Protein AF-A0A8H9QH54-F1 (afdb_monomer_lite)

Sequence (142 aa):
MREPRPRHTLQVIRVPSLEVQDLGLTSFDSWLDENGYDKTNARNNRTIWAREGGWHLKRCRNLETGTDDFWFIAFDGKGGKIYPLKTQRDYRAAYRKLEAEGYAPAVIEQMTTGAAYNLAYPRSTLKQAETATSEPKRKPDV

Radius of gyration: 22.65 Å; chains: 1; bounding box: 69×77×39 Å

pLDDT: mean 74.37, std 14.28, range [39.44, 92.06]

Organism: Citrobacter freundii (NCBI:txid546)

Foldseek 3Di:
DDDQDQFAWAWKDWPPDLDIDGCQRPHPLNVCVVQQKDCPCVVVVSNVCLVVFAWAWDWIARNVVRDIIIMTIGTHNPGDDDDDSVVVVLLSQLLVQVVVVPDDVVNVRPDDSVRSSCVSPPDPPPPPPPDPPDDDDDDDDD

Structure (mmCIF, N/CA/C/O backbone):
data_AF-A0A8H9QH54-F1
#
_entry.id   AF-A0A8H9QH54-F1
#
loop_
_atom_site.group_PDB
_atom_site.id
_atom_site.type_symbol
_atom_site.label_atom_id
_atom_site.label_alt_id
_atom_site.label_comp_id
_atom_site.label_asym_id
_atom_site.label_entity_id
_atom_site.label_seq_id
_atom_site.pdbx_PDB_ins_code
_atom_site.Cartn_x
_atom_site.Cartn_y
_atom_site.Cartn_z
_atom_site.occupancy
_atom_site.B_iso_or_equiv
_atom_site.auth_seq_id
_atom_site.auth_comp_id
_atom_site.auth_asym_id
_atom_site.auth_atom_id
_atom_site.pdbx_PDB_model_num
ATOM 1 N N . MET A 1 1 ? 31.597 -3.369 -1.737 1.00 39.44 1 MET A N 1
ATOM 2 C CA . MET A 1 1 ? 30.315 -3.954 -2.197 1.00 39.44 1 MET A CA 1
ATOM 3 C C . MET A 1 1 ? 29.347 -2.813 -2.456 1.00 39.44 1 MET A C 1
ATOM 5 O O . MET A 1 1 ? 29.260 -1.935 -1.611 1.00 39.44 1 MET A O 1
ATOM 9 N N . ARG A 1 2 ? 28.694 -2.749 -3.622 1.00 44.91 2 ARG A N 1
ATOM 10 C CA . ARG A 1 2 ? 27.753 -1.659 -3.930 1.00 44.91 2 ARG A CA 1
ATOM 11 C C . ARG A 1 2 ? 26.412 -2.001 -3.278 1.00 44.91 2 ARG A C 1
ATOM 13 O O . ARG A 1 2 ? 25.807 -2.998 -3.666 1.00 44.91 2 ARG A O 1
ATOM 20 N N . GLU A 1 3 ? 25.981 -1.224 -2.285 1.00 47.16 3 GLU A N 1
ATOM 21 C CA . GLU A 1 3 ? 24.622 -1.353 -1.748 1.00 47.16 3 GLU A CA 1
ATOM 22 C C . GLU A 1 3 ? 23.607 -1.222 -2.899 1.00 47.16 3 GLU A C 1
ATOM 24 O O . GLU A 1 3 ? 23.795 -0.383 -3.793 1.00 47.16 3 GLU A O 1
ATOM 29 N N . PRO A 1 4 ? 22.557 -2.061 -2.948 1.00 47.41 4 PRO A N 1
ATOM 30 C CA . PRO A 1 4 ? 21.591 -1.986 -4.026 1.00 47.41 4 PRO A CA 1
ATOM 31 C C . PRO A 1 4 ? 20.849 -0.654 -3.934 1.00 47.41 4 PRO A C 1
ATOM 33 O O . PRO A 1 4 ? 20.273 -0.325 -2.898 1.00 47.41 4 PRO A O 1
ATOM 36 N N . ARG A 1 5 ? 20.855 0.103 -5.039 1.00 52.44 5 ARG A N 1
ATOM 37 C CA . ARG A 1 5 ? 20.116 1.363 -5.164 1.00 52.44 5 ARG A CA 1
ATOM 38 C C . ARG A 1 5 ? 18.653 1.133 -4.768 1.00 52.44 5 ARG A C 1
ATOM 40 O O . ARG A 1 5 ? 18.043 0.186 -5.275 1.00 52.44 5 ARG A O 1
ATOM 47 N N . PRO A 1 6 ? 18.088 1.956 -3.874 1.00 52.03 6 PRO A N 1
ATOM 48 C CA . PRO A 1 6 ? 16.754 1.718 -3.375 1.00 52.03 6 PRO A CA 1
ATOM 49 C C . PRO A 1 6 ? 15.743 1.990 -4.490 1.00 52.03 6 PRO A C 1
ATOM 51 O O . PRO A 1 6 ? 15.556 3.114 -4.949 1.00 52.03 6 PRO A O 1
ATOM 54 N N . ARG A 1 7 ? 15.129 0.895 -4.921 1.00 60.16 7 ARG A N 1
ATOM 55 C CA . ARG A 1 7 ? 14.122 0.770 -5.970 1.00 60.16 7 ARG A CA 1
ATOM 56 C C . ARG A 1 7 ? 12.944 1.737 -5.732 1.00 60.16 7 ARG A C 1
ATOM 58 O O . ARG A 1 7 ? 12.588 1.991 -4.580 1.00 60.16 7 ARG A O 1
ATOM 65 N N . HIS A 1 8 ? 12.405 2.323 -6.800 1.00 70.88 8 HIS A N 1
ATOM 66 C CA . HIS A 1 8 ? 11.429 3.422 -6.736 1.00 70.88 8 HIS A CA 1
ATOM 67 C C . HIS A 1 8 ? 9.988 2.929 -6.543 1.00 70.88 8 HIS A C 1
ATOM 69 O O . HIS A 1 8 ? 9.656 1.806 -6.930 1.00 70.88 8 HIS A O 1
ATOM 75 N N . THR A 1 9 ? 9.154 3.785 -5.946 1.00 75.38 9 THR A N 1
ATOM 76 C CA . THR A 1 9 ? 7.703 3.597 -5.838 1.00 75.38 9 THR A CA 1
ATOM 77 C C . THR A 1 9 ? 7.041 4.160 -7.082 1.00 75.38 9 THR A C 1
ATOM 79 O O . THR A 1 9 ? 7.357 5.275 -7.475 1.00 75.38 9 THR A O 1
ATOM 82 N N . LEU A 1 10 ? 6.132 3.403 -7.690 1.00 76.38 10 LEU A N 1
ATOM 83 C CA . LEU A 1 10 ? 5.462 3.830 -8.918 1.00 76.38 10 LEU A CA 1
ATOM 84 C C . LEU A 1 10 ? 4.103 4.448 -8.633 1.00 76.38 10 LEU A C 1
ATOM 86 O O . LEU A 1 10 ? 3.765 5.490 -9.171 1.00 76.38 10 LEU A O 1
ATOM 90 N N . GLN A 1 11 ? 3.287 3.776 -7.825 1.00 81.31 11 GLN A N 1
ATOM 91 C CA . GLN A 1 11 ? 1.889 4.143 -7.645 1.00 81.31 11 GLN A CA 1
ATOM 92 C C . GLN A 1 11 ? 1.453 3.855 -6.224 1.00 81.31 11 GLN A C 1
ATOM 94 O O . GLN A 1 11 ? 1.865 2.849 -5.639 1.00 81.31 11 GLN A O 1
ATOM 99 N N . VAL A 1 12 ? 0.587 4.719 -5.710 1.00 84.75 12 VAL A N 1
ATOM 100 C CA . VAL A 1 12 ? -0.072 4.539 -4.425 1.00 84.75 12 VAL A CA 1
ATOM 101 C C . VAL A 1 12 ? -1.566 4.748 -4.549 1.00 84.75 12 VAL A C 1
ATOM 103 O O . VAL A 1 12 ? -2.072 5.471 -5.406 1.00 84.75 12 VAL A O 1
ATOM 106 N N . ILE A 1 13 ? -2.280 4.037 -3.696 1.00 80.50 13 ILE A N 1
ATOM 107 C CA . ILE A 1 13 ? -3.727 3.959 -3.696 1.00 80.50 13 ILE A CA 1
ATOM 108 C C . ILE A 1 13 ? -4.165 3.904 -2.247 1.00 80.50 13 ILE A C 1
ATOM 110 O O . ILE A 1 13 ? -3.820 2.942 -1.560 1.00 80.50 13 ILE A O 1
ATOM 114 N N . ARG A 1 14 ? -4.990 4.854 -1.814 1.00 83.31 14 ARG A N 1
ATOM 115 C CA . ARG A 1 14 ? -5.678 4.751 -0.527 1.00 83.31 14 ARG A CA 1
ATOM 116 C C . ARG A 1 14 ? -6.824 3.760 -0.650 1.00 83.31 14 ARG A C 1
ATOM 118 O O . ARG A 1 14 ? -7.603 3.837 -1.591 1.00 83.31 14 ARG A O 1
ATOM 125 N N . VAL A 1 15 ? -6.988 2.866 0.308 1.00 76.75 15 VAL A N 1
ATOM 126 C CA . VAL A 1 15 ? -8.148 1.976 0.408 1.00 76.75 15 VAL A CA 1
ATOM 127 C C . VAL A 1 15 ? -9.112 2.560 1.442 1.00 76.75 15 VAL A C 1
ATOM 129 O O . VAL A 1 15 ? -8.654 2.961 2.508 1.00 76.75 15 VAL A O 1
ATOM 132 N N . 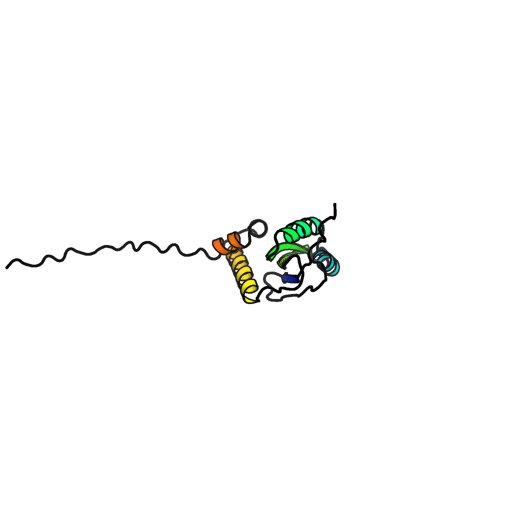PRO A 1 16 ? -10.425 2.647 1.153 1.00 67.75 16 PRO A N 1
ATOM 133 C CA . PRO A 1 16 ? -11.126 2.103 -0.011 1.00 67.75 16 PRO A CA 1
ATOM 134 C C . PRO A 1 16 ? -11.178 3.032 -1.236 1.00 67.75 16 PRO A C 1
ATOM 136 O O . PRO A 1 16 ? -11.897 2.699 -2.178 1.00 67.75 16 PRO A O 1
ATOM 139 N N . SER A 1 17 ? -10.474 4.167 -1.256 1.00 73.81 17 SER A N 1
ATOM 140 C CA . SER A 1 17 ? -10.503 5.095 -2.398 1.00 73.81 17 SER A CA 1
ATOM 141 C C . SER A 1 17 ? -10.205 4.405 -3.738 1.00 73.81 17 SER A C 1
ATOM 143 O O . SER A 1 17 ? -9.469 3.418 -3.840 1.00 73.81 17 SER A O 1
ATOM 145 N N . LEU A 1 18 ? -10.823 4.928 -4.800 1.00 67.75 18 LEU A N 1
ATOM 146 C CA . LEU A 1 18 ? -10.513 4.506 -6.162 1.00 67.75 18 LEU A CA 1
ATOM 147 C C . LEU A 1 18 ? -9.361 5.296 -6.777 1.00 67.75 18 LEU A C 1
ATOM 149 O O . LEU A 1 18 ? -8.841 4.876 -7.815 1.00 67.75 18 LEU A O 1
ATOM 153 N N . GLU A 1 19 ? -8.953 6.381 -6.131 1.00 78.56 19 GLU A N 1
ATOM 154 C CA . GLU A 1 19 ? -7.907 7.266 -6.607 1.00 78.56 19 GLU A CA 1
ATOM 155 C C . GLU A 1 19 ? -6.567 6.534 -6.702 1.00 78.56 19 GLU A C 1
ATOM 157 O O . GLU A 1 19 ? -6.194 5.731 -5.841 1.00 78.56 19 GLU A O 1
ATOM 162 N N . VAL A 1 20 ? -5.888 6.754 -7.822 1.00 77.81 20 VAL A N 1
ATOM 163 C CA . VAL A 1 20 ? -4.552 6.235 -8.089 1.00 77.81 20 VAL A CA 1
ATOM 164 C C . VAL A 1 20 ? -3.659 7.447 -8.220 1.00 77.81 20 VAL A C 1
ATOM 166 O O . VAL A 1 20 ? -3.878 8.270 -9.107 1.00 77.81 20 VAL A O 1
ATOM 169 N N . GLN A 1 21 ? -2.657 7.535 -7.359 1.00 82.50 21 GLN A N 1
ATOM 170 C CA . GLN A 1 21 ? -1.636 8.557 -7.454 1.00 82.50 21 GLN A CA 1
ATOM 171 C C . GLN A 1 21 ? -0.372 7.923 -8.027 1.00 82.50 21 GLN A C 1
ATOM 173 O O . GLN A 1 21 ? 0.157 6.955 -7.477 1.00 82.50 21 GLN A O 1
ATOM 178 N N . ASP A 1 22 ? 0.084 8.445 -9.161 1.00 81.44 22 ASP A N 1
ATOM 179 C CA . ASP A 1 22 ? 1.388 8.105 -9.720 1.00 81.44 22 ASP A CA 1
ATOM 180 C C . ASP A 1 22 ? 2.446 8.937 -8.993 1.00 81.44 22 ASP A C 1
ATOM 182 O O . ASP A 1 22 ? 2.373 10.166 -8.977 1.00 81.44 22 ASP A O 1
ATOM 186 N N . LEU A 1 23 ? 3.392 8.261 -8.342 1.00 80.00 23 LEU A N 1
ATOM 187 C CA . LEU A 1 23 ? 4.477 8.928 -7.626 1.00 80.00 23 LEU A CA 1
ATOM 188 C C . LEU A 1 23 ? 5.680 9.203 -8.533 1.00 80.00 23 LEU A C 1
ATOM 190 O O . LEU A 1 23 ? 6.570 9.958 -8.145 1.00 80.00 23 LEU A O 1
ATOM 194 N N . GLY A 1 24 ? 5.727 8.629 -9.739 1.00 75.12 24 GLY A N 1
ATOM 195 C CA . GLY A 1 24 ? 6.821 8.798 -10.686 1.00 75.12 24 GLY A CA 1
ATOM 196 C C . GLY A 1 24 ? 8.181 8.445 -10.077 1.00 75.12 24 GLY A C 1
ATOM 197 O O . GLY A 1 24 ? 8.534 7.275 -9.933 1.00 75.12 24 GLY A O 1
ATOM 198 N N . LEU A 1 25 ? 8.973 9.475 -9.760 1.00 73.56 25 LEU A N 1
ATOM 199 C CA . LEU A 1 25 ? 10.297 9.343 -9.140 1.00 73.56 25 LEU A CA 1
ATOM 200 C C . LEU A 1 25 ? 10.293 9.614 -7.627 1.00 73.56 25 LEU A C 1
ATOM 202 O O . LEU A 1 25 ? 11.290 9.317 -6.957 1.00 73.56 25 LEU A O 1
ATOM 206 N N . THR A 1 26 ? 9.196 10.149 -7.088 1.00 79.12 26 THR A N 1
ATOM 207 C CA . THR A 1 26 ? 9.028 10.419 -5.660 1.00 79.12 26 THR A CA 1
ATOM 208 C C . THR A 1 26 ? 8.978 9.102 -4.900 1.00 79.12 26 THR A C 1
ATOM 210 O O . THR A 1 26 ? 8.234 8.178 -5.227 1.00 79.12 26 THR A O 1
ATOM 213 N N . SER A 1 27 ? 9.817 8.983 -3.874 1.00 79.19 27 SER A N 1
ATOM 214 C CA . SER A 1 27 ? 9.812 7.785 -3.042 1.00 79.19 27 SER A CA 1
ATOM 215 C C . SER A 1 27 ? 8.579 7.772 -2.138 1.00 79.19 27 SER A C 1
ATOM 217 O O . SER A 1 27 ? 8.175 8.826 -1.654 1.00 79.19 27 SER A O 1
ATOM 219 N N . PHE A 1 28 ? 8.019 6.591 -1.853 1.00 83.06 28 PHE A N 1
ATOM 220 C CA . PHE A 1 28 ? 6.903 6.473 -0.905 1.00 83.06 28 PHE A CA 1
ATOM 221 C C . PHE A 1 28 ? 7.206 7.118 0.453 1.00 83.06 28 PHE A C 1
ATOM 223 O O . PHE A 1 28 ? 6.332 7.715 1.055 1.00 83.06 28 PHE A O 1
ATOM 230 N N . ASP A 1 29 ? 8.454 7.034 0.916 1.00 83.62 29 ASP A N 1
ATOM 231 C CA . ASP A 1 29 ? 8.896 7.644 2.174 1.00 83.62 29 ASP A CA 1
ATOM 232 C C . ASP A 1 29 ? 8.802 9.177 2.147 1.00 83.62 29 ASP A C 1
ATOM 234 O O . ASP A 1 29 ? 8.257 9.778 3.066 1.00 83.62 29 ASP A O 1
ATOM 238 N N . SER A 1 30 ? 9.271 9.801 1.063 1.00 84.06 30 SER A N 1
ATOM 239 C CA . SER A 1 30 ? 9.124 11.247 0.847 1.00 84.06 30 SER A CA 1
ATOM 240 C C . SER A 1 30 ? 7.651 11.641 0.771 1.00 84.06 30 SER A C 1
ATOM 242 O O . SER A 1 30 ? 7.238 12.601 1.405 1.00 84.06 30 SER A O 1
ATOM 244 N N . TRP A 1 31 ? 6.850 10.843 0.063 1.00 88.00 31 TRP A N 1
ATOM 245 C CA . TRP A 1 31 ? 5.416 11.074 -0.063 1.00 88.00 31 TRP A CA 1
ATOM 246 C C . TRP A 1 31 ? 4.689 10.974 1.289 1.00 88.00 31 TRP A C 1
ATOM 248 O O . TRP A 1 31 ? 3.837 11.806 1.585 1.00 88.00 31 TRP A O 1
ATOM 258 N N . LEU A 1 32 ? 5.042 10.003 2.140 1.00 89.19 32 LEU A N 1
ATOM 259 C CA . LEU A 1 32 ? 4.487 9.892 3.492 1.00 89.19 32 LEU A CA 1
ATOM 260 C C . LEU A 1 32 ? 4.813 11.131 4.335 1.00 89.19 32 LEU A C 1
ATOM 262 O O . LEU A 1 32 ? 3.933 11.620 5.036 1.00 89.19 32 LEU A O 1
ATOM 266 N N . ASP A 1 33 ? 6.041 11.646 4.239 1.00 88.50 33 ASP A N 1
ATOM 267 C CA . ASP A 1 33 ? 6.477 12.856 4.951 1.00 88.50 33 ASP A CA 1
ATOM 268 C C . ASP A 1 33 ? 5.656 14.078 4.540 1.00 88.50 33 ASP A C 1
ATOM 270 O O . ASP A 1 33 ? 5.087 14.772 5.377 1.00 88.50 33 ASP A O 1
ATOM 274 N N . GLU A 1 34 ? 5.546 14.292 3.227 1.00 90.31 34 GLU A N 1
ATOM 275 C CA . GLU A 1 34 ? 4.819 15.412 2.628 1.00 90.31 34 GLU A CA 1
ATOM 276 C C . GLU A 1 34 ? 3.322 15.389 2.970 1.00 90.31 34 GLU A C 1
ATOM 278 O O . GLU A 1 34 ? 2.687 16.439 3.001 1.00 90.31 34 GLU A O 1
ATOM 283 N N . ASN A 1 35 ? 2.763 14.207 3.254 1.00 89.69 35 ASN A N 1
ATOM 284 C CA . ASN A 1 35 ? 1.346 14.017 3.571 1.00 89.69 35 ASN A CA 1
ATOM 285 C C . ASN A 1 35 ? 1.083 13.734 5.066 1.00 89.69 35 ASN A C 1
ATOM 287 O O . ASN A 1 35 ? -0.023 13.334 5.434 1.00 89.69 35 ASN A O 1
ATOM 291 N N . GLY A 1 36 ? 2.080 13.926 5.940 1.00 91.94 36 GLY A N 1
ATOM 292 C CA . GLY A 1 36 ? 1.909 13.849 7.396 1.00 91.94 36 GLY A CA 1
ATOM 293 C C . GLY A 1 36 ? 1.694 12.437 7.956 1.00 91.94 36 GLY A C 1
ATOM 294 O O . GLY A 1 36 ? 1.035 12.273 8.984 1.00 91.94 36 GLY A O 1
ATOM 295 N N . TYR A 1 37 ? 2.217 11.403 7.298 1.00 91.88 37 TYR A N 1
ATOM 296 C CA . TYR A 1 37 ? 2.126 10.013 7.750 1.00 91.88 37 TYR A CA 1
ATOM 297 C C . TYR A 1 37 ? 3.371 9.547 8.519 1.00 91.88 37 TYR A C 1
ATOM 299 O O . TYR A 1 37 ? 4.492 9.990 8.279 1.00 91.88 37 TYR A O 1
ATOM 307 N N . ASP A 1 38 ? 3.178 8.581 9.420 1.00 89.25 38 ASP A N 1
ATOM 308 C CA . ASP A 1 38 ? 4.257 7.937 10.172 1.00 89.25 38 ASP A CA 1
ATOM 309 C C . ASP A 1 38 ? 5.227 7.161 9.256 1.00 89.25 38 ASP A C 1
ATOM 311 O O . ASP A 1 38 ? 4.827 6.272 8.494 1.00 89.25 38 ASP A O 1
ATOM 315 N N . LYS A 1 39 ? 6.528 7.457 9.388 1.00 86.50 39 LYS A N 1
ATOM 316 C CA . LYS A 1 39 ? 7.629 6.852 8.620 1.00 86.50 39 LYS A CA 1
ATOM 317 C C . LYS A 1 39 ? 8.474 5.848 9.400 1.00 86.50 39 LYS A C 1
ATOM 319 O O . LYS A 1 39 ? 9.424 5.304 8.834 1.00 86.50 39 LYS A O 1
ATOM 324 N N . THR A 1 40 ? 8.142 5.545 10.656 1.00 80.50 40 THR A N 1
ATOM 325 C CA . THR A 1 40 ? 8.982 4.742 11.569 1.00 80.50 40 THR A CA 1
ATOM 326 C C . THR A 1 40 ? 9.446 3.406 10.959 1.00 80.50 40 THR A C 1
ATOM 328 O O . THR A 1 40 ? 10.554 2.953 11.232 1.00 80.50 40 THR A O 1
ATOM 331 N N . ASN A 1 41 ? 8.662 2.807 10.050 1.00 72.44 41 ASN A N 1
ATOM 332 C CA . ASN A 1 41 ? 9.008 1.555 9.358 1.00 72.44 41 ASN A CA 1
ATOM 333 C C . ASN A 1 41 ? 9.194 1.676 7.833 1.00 72.44 41 ASN A C 1
ATOM 335 O O . ASN A 1 41 ? 9.443 0.672 7.159 1.00 72.44 41 ASN A O 1
ATOM 339 N N . ALA A 1 42 ? 9.088 2.877 7.261 1.00 72.06 42 ALA A N 1
ATOM 340 C CA . ALA A 1 42 ? 9.063 3.067 5.811 1.00 72.06 42 ALA A CA 1
ATOM 341 C C . ALA A 1 42 ? 10.376 2.632 5.132 1.00 72.06 42 ALA A C 1
ATOM 343 O O . ALA A 1 42 ? 10.348 1.976 4.087 1.00 72.06 42 ALA A O 1
ATOM 344 N N . ARG A 1 43 ? 11.535 2.891 5.756 1.00 70.19 43 ARG A N 1
ATOM 345 C CA . ARG A 1 43 ? 12.854 2.519 5.207 1.00 70.19 43 ARG A CA 1
ATOM 346 C C . ARG A 1 43 ? 13.066 1.002 5.091 1.00 70.19 43 ARG A C 1
ATOM 348 O O . ARG A 1 43 ? 13.598 0.531 4.080 1.00 70.19 43 ARG A O 1
ATOM 355 N N . ASN A 1 44 ? 12.646 0.238 6.100 1.00 71.81 44 ASN A N 1
ATOM 356 C CA . ASN A 1 44 ? 12.778 -1.224 6.104 1.00 71.81 44 ASN A CA 1
ATOM 357 C C . ASN A 1 44 ? 11.863 -1.851 5.050 1.00 71.81 44 ASN A C 1
ATOM 359 O O . ASN A 1 44 ? 12.322 -2.641 4.222 1.00 71.81 44 ASN A O 1
ATOM 363 N N . ASN A 1 45 ? 10.606 -1.405 5.012 1.00 76.62 45 ASN A N 1
ATOM 364 C CA . ASN A 1 45 ? 9.623 -1.844 4.027 1.00 76.62 45 ASN A CA 1
ATOM 365 C C . ASN A 1 45 ? 10.102 -1.571 2.603 1.00 76.62 45 ASN A C 1
ATOM 367 O O . ASN A 1 45 ? 10.111 -2.474 1.774 1.00 76.62 45 ASN A O 1
ATOM 371 N N . ARG A 1 46 ? 10.624 -0.365 2.341 1.00 72.94 46 ARG A N 1
ATOM 372 C CA . ARG A 1 46 ? 11.182 -0.004 1.033 1.00 72.94 46 ARG A CA 1
ATOM 373 C C . ARG A 1 46 ? 12.242 -0.995 0.564 1.00 72.94 46 ARG A C 1
ATOM 375 O O . ARG A 1 46 ? 12.247 -1.348 -0.606 1.00 72.94 46 ARG A O 1
ATOM 382 N N . THR A 1 47 ? 13.135 -1.449 1.441 1.00 74.44 47 THR A N 1
ATOM 383 C CA . THR A 1 47 ? 14.207 -2.390 1.066 1.00 74.44 47 THR A CA 1
ATOM 384 C C . THR A 1 47 ? 13.672 -3.787 0.741 1.00 74.44 47 THR A C 1
ATOM 386 O O . THR A 1 47 ? 14.192 -4.449 -0.160 1.00 74.44 47 THR A O 1
ATOM 389 N N . ILE A 1 48 ? 12.638 -4.234 1.450 1.00 77.50 48 ILE A N 1
ATOM 390 C CA . ILE A 1 48 ? 11.982 -5.526 1.211 1.00 77.50 48 ILE A CA 1
ATOM 391 C C . ILE A 1 48 ? 11.185 -5.470 -0.095 1.00 77.50 48 ILE A C 1
ATOM 393 O O . ILE A 1 48 ? 11.448 -6.247 -1.011 1.00 77.50 48 ILE A O 1
ATOM 397 N N . TRP A 1 49 ? 10.314 -4.474 -0.234 1.00 80.12 49 TRP A N 1
ATOM 398 C CA . TRP A 1 49 ? 9.464 -4.261 -1.408 1.00 80.12 49 TRP A CA 1
ATOM 399 C C . TRP A 1 49 ? 10.260 -4.010 -2.676 1.00 80.12 49 TRP A C 1
ATOM 401 O O . TRP A 1 49 ? 9.925 -4.493 -3.750 1.00 80.12 49 TRP A O 1
ATOM 411 N N . ALA A 1 50 ? 11.386 -3.312 -2.542 1.00 73.81 50 ALA A N 1
ATOM 412 C CA . ALA A 1 50 ? 12.390 -3.235 -3.575 1.00 73.81 50 ALA A CA 1
ATOM 413 C C . ALA A 1 50 ? 12.733 -4.645 -4.083 1.00 73.81 50 ALA A C 1
ATOM 415 O O . ALA A 1 50 ? 12.615 -4.899 -5.278 1.00 73.81 50 ALA A O 1
ATOM 416 N N . ARG A 1 51 ? 13.172 -5.559 -3.213 1.00 75.56 51 ARG A N 1
ATOM 417 C CA . ARG A 1 51 ? 13.636 -6.899 -3.608 1.00 75.56 51 ARG A CA 1
ATOM 418 C C . ARG A 1 51 ? 12.527 -7.745 -4.226 1.00 75.56 51 ARG A C 1
ATOM 420 O O . ARG A 1 51 ? 12.780 -8.348 -5.266 1.00 75.56 51 ARG A O 1
ATOM 427 N N . GLU A 1 52 ? 11.355 -7.752 -3.603 1.00 76.88 52 GLU A N 1
ATOM 428 C CA . GLU A 1 52 ? 10.194 -8.554 -4.006 1.00 76.88 52 GLU A CA 1
ATOM 429 C C . GLU A 1 52 ? 9.539 -8.028 -5.288 1.00 76.88 52 GLU A C 1
ATOM 431 O O . GLU A 1 52 ? 9.190 -8.808 -6.174 1.00 76.88 52 GLU A O 1
ATOM 436 N N . GLY A 1 53 ? 9.437 -6.704 -5.419 1.00 76.38 53 GLY A N 1
ATOM 437 C CA . GLY A 1 53 ? 8.628 -6.053 -6.441 1.00 76.38 53 GLY A CA 1
ATOM 438 C C . GLY A 1 53 ? 7.136 -6.396 -6.324 1.00 76.38 53 GLY A C 1
ATOM 439 O O . GLY A 1 53 ? 6.694 -7.146 -5.458 1.00 76.38 53 GLY A O 1
ATOM 440 N N . GLY A 1 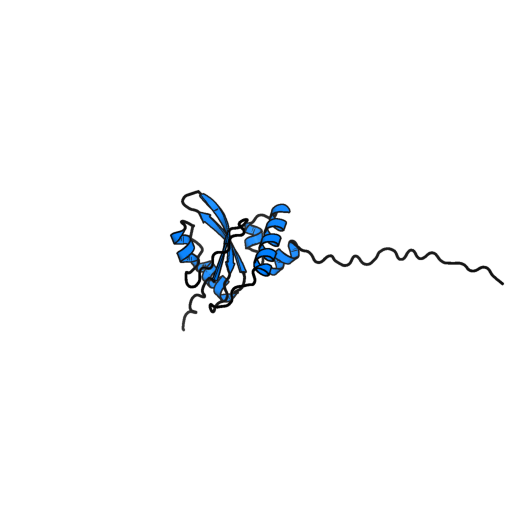54 ? 6.343 -5.861 -7.247 1.00 77.44 54 GLY A N 1
ATOM 441 C CA . GLY A 1 54 ? 4.899 -6.047 -7.274 1.00 77.44 54 GLY A CA 1
ATOM 442 C C . GLY A 1 54 ? 4.142 -5.041 -6.412 1.00 77.44 54 GLY A C 1
ATOM 443 O O . GLY A 1 54 ? 4.530 -3.880 -6.297 1.00 77.44 54 GLY A O 1
ATOM 444 N N . TRP A 1 55 ? 2.999 -5.484 -5.893 1.00 79.44 55 TRP A N 1
ATOM 445 C CA . TRP A 1 55 ? 2.114 -4.676 -5.060 1.00 79.44 55 TRP A CA 1
ATOM 446 C C . TRP A 1 55 ? 2.236 -5.089 -3.603 1.00 79.44 55 TRP A C 1
ATOM 448 O O . TRP A 1 55 ? 2.217 -6.277 -3.286 1.00 79.44 55 TRP A O 1
ATOM 458 N N . HIS A 1 56 ? 2.277 -4.092 -2.732 1.00 81.06 56 HIS A N 1
ATOM 459 C CA . HIS A 1 56 ? 2.333 -4.258 -1.291 1.00 81.06 56 HIS A CA 1
ATOM 460 C C . HIS A 1 56 ? 1.189 -3.477 -0.664 1.00 81.06 56 HIS A C 1
ATOM 462 O O . HIS A 1 56 ? 0.875 -2.375 -1.106 1.00 81.06 56 HIS A O 1
ATOM 468 N N . LEU A 1 57 ? 0.554 -4.050 0.348 1.00 81.69 57 LEU A N 1
ATOM 469 C CA . LEU A 1 57 ? -0.408 -3.336 1.171 1.00 81.69 57 LEU A CA 1
ATOM 470 C C . LEU A 1 57 ? 0.315 -2.836 2.417 1.00 81.69 57 LEU A C 1
ATOM 472 O O . LEU A 1 57 ? 1.128 -3.565 2.980 1.00 81.69 57 LEU A O 1
ATOM 476 N N . LYS A 1 58 ? 0.028 -1.612 2.853 1.00 85.06 58 LYS A N 1
ATOM 477 C CA . LYS A 1 58 ? 0.597 -1.075 4.085 1.00 85.06 58 LYS A CA 1
ATOM 478 C C . LYS A 1 58 ? -0.396 -0.223 4.848 1.00 85.06 58 LYS A C 1
ATOM 480 O O . LYS A 1 58 ? -0.961 0.707 4.283 1.00 85.06 58 LYS A O 1
ATOM 485 N N . ARG A 1 59 ? -0.534 -0.478 6.147 1.00 85.12 59 ARG A N 1
ATOM 486 C CA . ARG A 1 59 ? -1.142 0.472 7.080 1.00 85.12 59 ARG A CA 1
ATOM 487 C C . ARG A 1 59 ? -0.187 1.630 7.375 1.00 85.12 59 ARG A C 1
ATOM 489 O O . ARG A 1 59 ? 0.938 1.406 7.829 1.00 85.12 59 ARG A O 1
ATOM 496 N N . CYS A 1 60 ? -0.660 2.853 7.191 1.00 87.25 60 CYS A N 1
ATOM 497 C CA . CYS A 1 60 ? 0.034 4.090 7.523 1.00 87.25 60 CYS A CA 1
ATOM 498 C C . CYS A 1 60 ? -0.871 4.951 8.403 1.00 87.25 60 CYS A C 1
ATOM 500 O O . CYS A 1 60 ? -2.012 5.225 8.042 1.00 87.25 60 CYS A O 1
ATOM 502 N N . ARG A 1 61 ? -0.353 5.408 9.542 1.00 89.69 61 ARG A N 1
ATOM 503 C CA . ARG A 1 61 ? -1.073 6.326 10.424 1.00 89.69 61 ARG A CA 1
ATOM 504 C C . ARG A 1 61 ? -0.760 7.763 10.043 1.00 89.69 61 ARG A C 1
ATOM 506 O O . ARG A 1 61 ? 0.412 8.124 9.976 1.00 89.69 61 ARG A O 1
ATOM 513 N N . ASN A 1 62 ? -1.786 8.568 9.806 1.00 91.19 62 ASN A N 1
ATOM 514 C CA . ASN A 1 62 ? -1.640 10.007 9.671 1.00 91.19 62 ASN A CA 1
ATOM 515 C C . ASN A 1 62 ? -1.433 10.612 11.070 1.00 91.19 62 ASN A C 1
ATOM 517 O O . ASN A 1 62 ? -2.220 10.363 11.984 1.00 91.19 62 ASN A O 1
ATOM 521 N N . LEU A 1 63 ? -0.342 11.352 11.252 1.00 92.06 63 LEU A N 1
ATOM 522 C CA . LEU A 1 63 ? 0.094 11.870 12.550 1.00 92.06 63 LEU A CA 1
ATOM 523 C C . LEU A 1 63 ? -0.730 13.075 13.014 1.00 92.06 63 LEU A C 1
ATOM 525 O O . LEU A 1 63 ? -0.836 13.305 14.214 1.00 92.06 63 LEU A O 1
ATOM 529 N N . GLU A 1 64 ? -1.326 13.818 12.082 1.00 90.50 64 GLU A N 1
ATOM 530 C CA . GLU A 1 64 ? -2.158 14.985 12.383 1.00 90.50 64 GLU A CA 1
ATOM 531 C C . GLU A 1 64 ? -3.571 14.572 12.811 1.00 90.50 64 GLU A C 1
ATOM 533 O O . GLU A 1 64 ? -4.087 15.024 13.829 1.00 90.50 64 GLU A O 1
ATOM 538 N N . THR A 1 65 ? -4.191 13.667 12.055 1.00 91.00 65 THR A N 1
ATOM 539 C CA . THR A 1 65 ? -5.581 13.239 12.277 1.00 91.00 65 THR A CA 1
ATOM 540 C C . THR A 1 65 ? -5.706 11.999 13.163 1.00 91.00 65 THR A C 1
ATOM 542 O O . THR A 1 65 ? -6.806 11.666 13.597 1.00 91.00 65 THR A O 1
ATOM 545 N N . GLY A 1 66 ? -4.614 11.260 13.387 1.00 88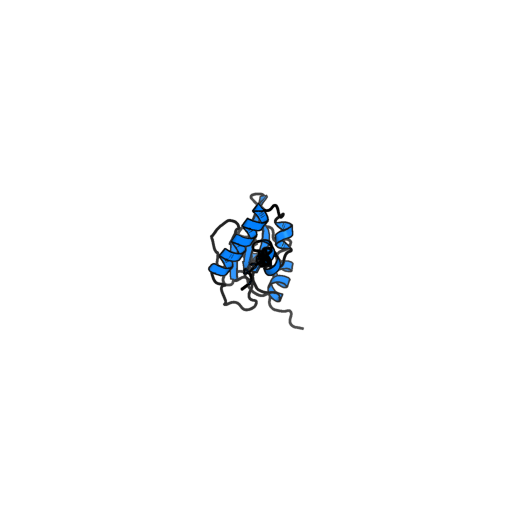.19 66 GLY A N 1
ATOM 546 C CA . GLY A 1 66 ? -4.615 9.968 14.083 1.00 88.19 66 GLY A CA 1
ATOM 547 C C . GLY A 1 66 ? -5.259 8.817 13.298 1.00 88.19 66 GLY A C 1
ATOM 548 O O . GLY A 1 66 ? -5.351 7.703 13.816 1.00 88.19 66 GLY A O 1
ATOM 549 N N . THR A 1 67 ? -5.697 9.064 12.060 1.00 86.31 67 THR A N 1
ATOM 550 C CA . THR A 1 67 ? -6.399 8.077 11.230 1.00 86.31 67 THR A CA 1
ATOM 551 C C . THR A 1 67 ? -5.422 7.064 10.645 1.00 86.31 67 THR A C 1
ATOM 553 O O . THR A 1 67 ? -4.320 7.411 10.224 1.00 86.31 67 THR A O 1
ATOM 556 N N . ASP A 1 68 ? -5.833 5.801 10.599 1.00 83.69 68 ASP A N 1
ATOM 557 C CA . ASP A 1 68 ? -5.100 4.748 9.907 1.00 83.69 68 ASP A CA 1
ATOM 558 C C . ASP A 1 68 ? -5.629 4.583 8.482 1.00 83.69 68 ASP A C 1
ATOM 560 O O . ASP A 1 68 ? -6.798 4.260 8.278 1.00 83.69 68 ASP A O 1
ATOM 564 N N . ASP A 1 69 ? -4.745 4.761 7.507 1.00 85.06 69 ASP A N 1
ATOM 565 C CA . ASP A 1 69 ? -5.023 4.542 6.096 1.00 85.06 69 ASP A CA 1
ATOM 566 C C . ASP A 1 69 ? -4.268 3.332 5.571 1.00 85.06 69 ASP A C 1
ATOM 568 O O . ASP A 1 69 ? -3.122 3.072 5.940 1.00 85.06 69 ASP A O 1
ATOM 572 N N . PHE A 1 70 ? -4.899 2.608 4.656 1.00 82.31 70 PHE A N 1
ATOM 573 C CA . PHE A 1 70 ? -4.269 1.490 3.972 1.00 82.31 70 PHE A CA 1
ATOM 574 C C . PHE A 1 70 ? -3.866 1.908 2.570 1.00 82.31 70 PHE A C 1
ATOM 576 O O . PHE A 1 70 ? -4.696 2.367 1.787 1.00 82.31 70 PHE A O 1
ATOM 583 N N . TRP A 1 71 ? -2.592 1.717 2.255 1.00 84.94 71 TRP A N 1
ATOM 584 C CA . TRP A 1 71 ? -2.011 2.058 0.971 1.00 84.94 71 TRP A CA 1
ATOM 585 C C . TRP A 1 71 ? -1.640 0.796 0.208 1.00 84.94 71 TRP A C 1
ATOM 587 O O . TRP A 1 71 ? -0.838 -0.007 0.681 1.00 84.94 71 TRP A O 1
ATOM 597 N N . PHE A 1 72 ? -2.207 0.625 -0.985 1.00 80.12 72 PHE A N 1
ATOM 598 C CA . PHE A 1 72 ? -1.653 -0.289 -1.979 1.00 80.12 72 PHE A CA 1
ATOM 599 C C . PHE A 1 72 ? -0.545 0.432 -2.730 1.00 80.12 72 PHE A C 1
ATOM 601 O O . PHE A 1 72 ? -0.770 1.503 -3.289 1.00 80.12 72 PHE A O 1
ATOM 608 N N . ILE A 1 73 ? 0.641 -0.161 -2.736 1.00 82.69 73 ILE A N 1
ATOM 609 C CA . ILE A 1 73 ? 1.880 0.471 -3.163 1.00 82.69 73 ILE A CA 1
ATOM 610 C C . ILE A 1 73 ? 2.555 -0.421 -4.199 1.00 82.69 73 ILE A C 1
ATOM 612 O O . ILE A 1 73 ? 2.852 -1.583 -3.923 1.00 82.69 73 ILE A O 1
ATOM 616 N N . ALA A 1 74 ? 2.816 0.121 -5.384 1.00 79.69 74 ALA A N 1
ATOM 617 C CA . ALA A 1 74 ? 3.523 -0.578 -6.450 1.00 79.69 74 ALA A CA 1
ATOM 618 C C . ALA A 1 74 ? 5.030 -0.293 -6.424 1.00 79.69 74 ALA A C 1
ATOM 620 O O . ALA A 1 74 ? 5.453 0.866 -6.452 1.00 79.69 74 ALA A O 1
ATOM 621 N N . PHE A 1 75 ? 5.833 -1.355 -6.469 1.00 78.19 75 PHE A N 1
ATOM 622 C CA . PHE A 1 75 ? 7.287 -1.326 -6.629 1.00 78.19 75 PHE A CA 1
ATOM 623 C C . PHE A 1 75 ? 7.701 -2.238 -7.792 1.00 78.19 75 PHE A C 1
ATOM 625 O O . PHE A 1 75 ? 7.354 -3.410 -7.809 1.00 78.19 75 PHE A O 1
ATOM 632 N N . ASP A 1 76 ? 8.476 -1.764 -8.770 1.00 70.50 76 ASP A N 1
ATOM 633 C CA . ASP A 1 76 ? 8.984 -2.627 -9.865 1.00 70.50 76 ASP A CA 1
ATOM 634 C C . ASP A 1 76 ? 10.506 -2.778 -9.885 1.00 70.50 76 ASP A C 1
ATOM 636 O O . ASP A 1 76 ? 11.070 -3.523 -10.688 1.00 70.50 76 ASP A O 1
ATOM 640 N N . GLY A 1 77 ? 11.211 -2.075 -9.006 1.00 61.78 77 GLY A N 1
ATOM 641 C CA . GLY A 1 77 ? 12.654 -2.186 -8.956 1.00 61.78 77 GLY A CA 1
ATOM 642 C C . GLY A 1 77 ? 13.445 -1.364 -9.952 1.00 61.78 77 GLY A C 1
ATOM 643 O O . GLY A 1 77 ? 14.656 -1.223 -9.779 1.00 61.78 77 GLY A O 1
ATOM 644 N N . LYS A 1 78 ? 12.802 -0.855 -10.995 1.00 60.22 78 LYS A N 1
ATOM 645 C CA . LYS A 1 78 ? 13.498 -0.349 -12.178 1.00 60.22 78 LYS A CA 1
ATOM 646 C C . LYS A 1 78 ? 12.938 0.980 -12.665 1.00 60.22 78 LYS A C 1
ATOM 648 O O . LYS A 1 78 ? 13.605 1.627 -13.466 1.00 60.22 78 LYS A O 1
ATOM 653 N N . GLY A 1 79 ? 11.781 1.400 -12.157 1.00 55.53 79 GLY A N 1
ATOM 654 C CA . GLY A 1 79 ? 10.981 2.412 -12.819 1.00 55.53 79 GLY A CA 1
ATOM 655 C C . GLY A 1 79 ? 10.402 1.862 -14.127 1.00 55.53 79 GLY A C 1
ATOM 656 O O . GLY A 1 79 ? 11.035 1.067 -14.827 1.00 55.53 79 GLY A O 1
ATOM 657 N N . GLY A 1 80 ? 9.220 2.341 -14.507 1.00 55.94 80 GLY A N 1
ATOM 658 C CA . GLY A 1 80 ? 8.787 2.290 -15.903 1.00 55.94 80 GLY A CA 1
ATOM 659 C C . GLY A 1 80 ? 7.748 1.237 -16.286 1.00 55.94 80 GLY A C 1
ATOM 660 O O . GLY A 1 80 ? 7.370 1.219 -17.457 1.00 55.94 80 GLY A O 1
ATOM 661 N N . LYS A 1 81 ? 7.215 0.411 -15.369 1.00 59.16 81 LYS A N 1
ATOM 662 C CA . LYS A 1 81 ? 5.972 -0.339 -15.655 1.00 59.16 81 LYS A CA 1
ATOM 663 C C . LYS A 1 81 ? 4.889 -0.147 -14.601 1.00 59.16 81 LYS A C 1
ATOM 665 O O . LYS A 1 81 ? 4.813 -0.854 -13.601 1.00 59.16 81 LYS A O 1
ATOM 670 N N . ILE A 1 82 ? 3.981 0.768 -14.926 1.00 66.81 82 ILE A N 1
ATOM 671 C CA . ILE A 1 82 ? 2.671 0.908 -14.294 1.00 66.81 82 ILE A CA 1
ATOM 672 C C 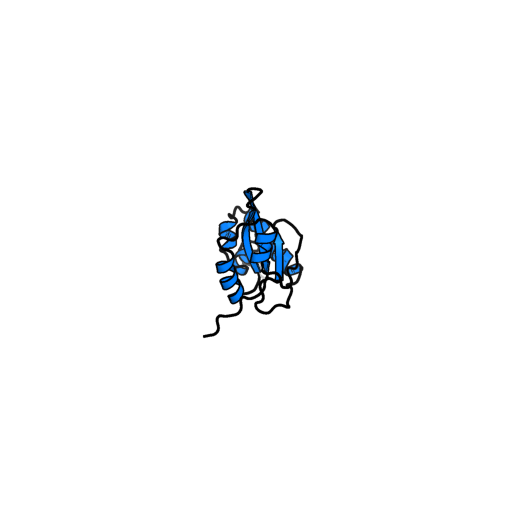. ILE A 1 82 ? 1.898 -0.406 -14.442 1.00 66.81 82 ILE A C 1
ATOM 674 O O . ILE A 1 82 ? 1.776 -0.955 -15.541 1.00 66.81 82 ILE A O 1
ATOM 678 N N . TYR A 1 83 ? 1.354 -0.909 -13.337 1.00 68.94 83 TYR A N 1
ATOM 679 C CA . TYR A 1 83 ? 0.465 -2.064 -13.394 1.00 68.94 83 TYR A CA 1
ATOM 680 C C . TYR A 1 83 ? -0.888 -1.671 -14.000 1.00 68.94 83 TYR A C 1
ATOM 682 O O . TYR A 1 83 ? -1.393 -0.586 -13.702 1.00 68.94 83 TYR A O 1
ATOM 690 N N . PRO A 1 84 ? -1.533 -2.557 -14.781 1.00 74.25 84 PRO A N 1
ATOM 691 C CA . PRO A 1 84 ? -2.836 -2.267 -15.363 1.00 74.25 84 PRO A CA 1
ATOM 692 C C . PRO A 1 84 ? -3.885 -1.942 -14.297 1.00 74.25 84 PRO A C 1
ATOM 694 O O . PRO A 1 84 ? -3.984 -2.633 -13.280 1.00 74.25 84 PRO A O 1
ATOM 697 N N . LEU A 1 85 ? -4.744 -0.958 -14.578 1.00 73.94 85 LEU A N 1
ATOM 698 C CA . LEU A 1 85 ? -5.842 -0.547 -13.694 1.00 73.94 85 LEU A CA 1
ATOM 699 C C . LEU A 1 85 ? -6.737 -1.725 -13.270 1.00 73.94 85 LEU A C 1
ATOM 701 O O . LEU A 1 85 ? -7.246 -1.748 -12.152 1.00 73.94 85 LEU A O 1
ATOM 705 N N . LYS A 1 86 ? -6.909 -2.732 -14.139 1.00 80.81 86 LYS A N 1
ATOM 706 C CA . LYS A 1 86 ? -7.642 -3.959 -13.801 1.00 80.81 86 LYS A CA 1
ATOM 707 C C . LYS A 1 86 ? -7.009 -4.686 -12.613 1.00 80.81 86 LYS A C 1
ATOM 709 O O . LYS A 1 86 ? -7.706 -4.977 -11.653 1.00 80.81 86 LYS A O 1
ATOM 714 N N . THR A 1 87 ? -5.702 -4.928 -12.648 1.00 75.75 87 THR A N 1
ATOM 715 C CA . THR A 1 87 ? -4.983 -5.609 -11.563 1.00 75.75 87 THR A CA 1
ATOM 716 C C . THR A 1 87 ? -5.096 -4.835 -10.251 1.00 75.75 87 THR A C 1
ATOM 718 O O . THR A 1 87 ? -5.286 -5.428 -9.194 1.00 75.75 87 THR A O 1
ATOM 721 N N . GLN A 1 88 ? -5.058 -3.502 -10.321 1.00 74.06 88 GLN A N 1
ATOM 722 C CA . GLN A 1 88 ? -5.268 -2.639 -9.156 1.00 74.06 88 GLN A CA 1
ATOM 723 C C . GLN A 1 88 ? -6.677 -2.812 -8.572 1.00 74.06 88 GLN A C 1
ATOM 725 O O . GLN A 1 88 ? -6.843 -2.953 -7.361 1.00 74.06 88 GLN A O 1
ATOM 730 N N . ARG A 1 89 ? -7.702 -2.839 -9.434 1.00 78.12 89 ARG A N 1
ATOM 731 C CA . ARG A 1 89 ? -9.098 -3.082 -9.037 1.00 78.12 89 ARG A CA 1
ATOM 732 C C . ARG A 1 89 ? -9.281 -4.467 -8.418 1.00 78.12 89 ARG A C 1
ATOM 734 O O . ARG A 1 89 ? -9.938 -4.565 -7.388 1.00 78.12 89 ARG A O 1
ATOM 741 N N . ASP A 1 90 ? -8.671 -5.493 -9.003 1.00 80.62 90 ASP A N 1
ATOM 742 C CA . ASP A 1 90 ? -8.762 -6.879 -8.537 1.00 80.62 90 ASP A CA 1
ATOM 743 C C . ASP A 1 90 ? -8.209 -7.025 -7.101 1.00 80.62 90 ASP A C 1
ATOM 745 O O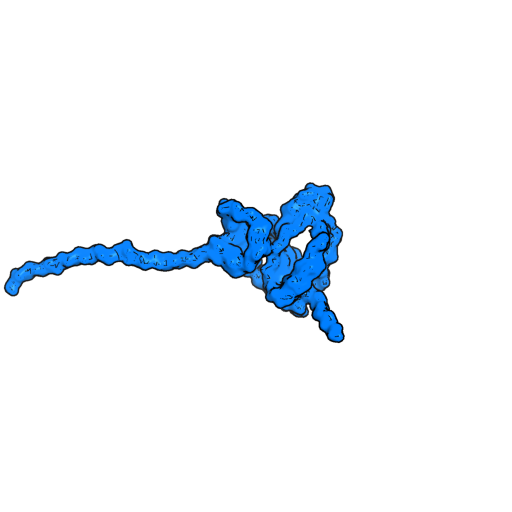 . ASP A 1 90 ? -8.875 -7.596 -6.238 1.00 80.62 90 ASP A O 1
ATOM 749 N N . TYR A 1 91 ? -7.042 -6.440 -6.796 1.00 77.25 91 TYR A N 1
ATOM 750 C CA . TYR A 1 91 ? -6.468 -6.490 -5.441 1.00 77.25 91 TYR A CA 1
ATOM 751 C C . TYR A 1 91 ? -7.250 -5.671 -4.411 1.00 77.25 91 TYR A C 1
ATOM 753 O O . TYR A 1 91 ? -7.434 -6.118 -3.279 1.00 77.25 91 TYR A O 1
ATOM 761 N N . ARG A 1 92 ? -7.768 -4.498 -4.796 1.00 79.50 92 ARG A N 1
ATOM 762 C CA . ARG A 1 92 ? -8.663 -3.712 -3.930 1.00 79.50 92 ARG A CA 1
ATOM 763 C C . ARG A 1 92 ? -9.927 -4.494 -3.584 1.00 79.50 92 ARG A C 1
ATOM 765 O O . ARG A 1 92 ? -10.367 -4.479 -2.438 1.00 79.50 92 ARG A O 1
ATOM 772 N N . ALA A 1 93 ? -10.515 -5.155 -4.578 1.00 82.94 93 ALA A N 1
ATOM 773 C CA . ALA A 1 93 ? -11.716 -5.952 -4.391 1.00 82.94 93 ALA A CA 1
ATOM 774 C C . ALA A 1 93 ? -11.438 -7.153 -3.470 1.00 82.94 93 ALA A C 1
ATOM 776 O O . ALA A 1 93 ? -12.236 -7.420 -2.573 1.00 82.94 93 ALA A O 1
ATOM 777 N N . ALA A 1 94 ? -10.266 -7.787 -3.611 1.00 85.38 94 ALA A N 1
ATOM 778 C CA . ALA A 1 94 ? -9.822 -8.843 -2.707 1.00 85.38 94 ALA A CA 1
ATOM 779 C C . ALA A 1 94 ? -9.699 -8.352 -1.256 1.00 85.38 94 ALA A C 1
ATOM 781 O O . ALA A 1 94 ? -10.259 -8.971 -0.356 1.00 85.38 94 ALA A O 1
ATOM 782 N N . TYR A 1 95 ? -9.040 -7.209 -1.032 1.00 84.38 95 TYR A N 1
ATOM 783 C CA . TYR A 1 95 ? -8.929 -6.615 0.305 1.00 84.38 95 TYR A CA 1
ATOM 784 C C . TYR A 1 95 ? -10.301 -6.340 0.926 1.00 84.38 95 TYR A C 1
ATOM 786 O O . TYR A 1 95 ? -10.564 -6.784 2.039 1.00 84.38 95 TYR A O 1
ATOM 794 N N . ARG A 1 96 ? -11.196 -5.660 0.194 1.00 84.25 96 ARG A N 1
ATOM 795 C CA . ARG A 1 96 ? -12.540 -5.330 0.697 1.00 84.25 96 ARG A CA 1
ATOM 796 C C . ARG A 1 96 ? -13.339 -6.578 1.054 1.00 84.25 96 ARG A C 1
ATOM 798 O O . ARG A 1 96 ? -14.116 -6.557 2.002 1.00 84.25 96 ARG A O 1
ATOM 805 N N . LYS A 1 97 ? -13.168 -7.656 0.288 1.00 88.88 97 LYS A N 1
ATOM 806 C CA . LYS A 1 97 ? -13.838 -8.919 0.574 1.00 88.88 97 LYS A CA 1
ATOM 807 C C . LYS A 1 97 ? -13.304 -9.568 1.852 1.00 88.88 97 LYS A C 1
ATOM 809 O O . LYS A 1 97 ? -14.108 -9.956 2.688 1.00 88.88 97 LYS A O 1
ATOM 814 N N . LEU A 1 98 ? -11.986 -9.619 2.039 1.00 89.00 98 LEU A N 1
ATOM 815 C CA . LEU A 1 98 ? -11.388 -10.138 3.276 1.00 89.00 98 LEU A CA 1
ATOM 816 C C . LEU A 1 98 ? -11.784 -9.306 4.502 1.00 89.00 98 LEU A C 1
ATOM 818 O O . LEU A 1 98 ? -12.097 -9.860 5.550 1.00 89.00 98 LEU A O 1
ATOM 822 N N . GLU A 1 99 ? -11.820 -7.982 4.370 1.00 85.69 99 GLU A N 1
ATOM 823 C CA . GLU A 1 99 ? -12.291 -7.089 5.432 1.00 85.69 99 GLU A CA 1
ATOM 824 C C . GLU A 1 99 ? -13.760 -7.370 5.792 1.00 85.69 99 GLU A C 1
ATOM 826 O O . GLU A 1 99 ? -14.087 -7.517 6.968 1.00 85.69 99 GLU A O 1
ATOM 831 N N . ALA A 1 100 ? -14.634 -7.538 4.792 1.00 86.88 100 ALA A N 1
ATOM 832 C CA . ALA A 1 100 ? -16.035 -7.909 5.004 1.00 86.88 100 ALA A CA 1
ATOM 833 C C . ALA A 1 100 ? -16.207 -9.305 5.638 1.00 86.88 100 ALA A C 1
ATOM 835 O O . ALA A 1 100 ? -17.193 -9.549 6.328 1.00 86.88 100 ALA A O 1
ATOM 836 N N . GLU A 1 101 ? -15.247 -10.207 5.430 1.00 90.38 101 GLU A N 1
ATOM 837 C CA . GLU A 1 101 ? -15.178 -11.527 6.071 1.00 90.38 101 GLU A CA 1
ATOM 838 C C . GLU A 1 101 ? -14.573 -11.481 7.490 1.00 90.38 101 GLU A C 1
ATOM 840 O O . GLU A 1 101 ? -14.512 -12.506 8.167 1.00 90.38 101 GLU A O 1
ATOM 845 N N . GLY A 1 102 ? -14.162 -10.303 7.972 1.00 88.81 102 GLY A N 1
ATOM 846 C CA . GLY A 1 102 ? -13.685 -10.086 9.340 1.00 88.81 102 GLY A CA 1
ATOM 847 C C . GLY A 1 102 ? -12.174 -10.229 9.529 1.00 88.81 102 GLY A C 1
ATOM 848 O O . GLY A 1 102 ? -11.696 -10.221 10.666 1.00 88.81 102 GLY A O 1
ATOM 849 N N . TYR A 1 103 ? -11.394 -10.339 8.450 1.00 88.69 103 TYR A N 1
ATOM 850 C CA . TYR A 1 103 ? -9.938 -10.354 8.562 1.00 88.69 103 TYR A CA 1
ATOM 851 C C . TYR A 1 103 ? -9.424 -8.984 9.004 1.00 88.69 103 TYR A C 1
ATOM 853 O O . TYR A 1 103 ? -9.670 -7.964 8.359 1.00 88.69 103 TYR A O 1
ATOM 861 N N . ALA A 1 104 ? -8.645 -8.968 10.087 1.00 83.00 104 ALA A N 1
ATOM 862 C CA . ALA A 1 104 ? -7.997 -7.748 10.540 1.00 83.00 104 ALA A CA 1
ATOM 863 C C . ALA A 1 104 ? -6.995 -7.259 9.475 1.00 83.00 104 ALA A C 1
ATOM 865 O O . ALA A 1 104 ? -6.174 -8.051 9.000 1.00 83.00 104 ALA A O 1
ATOM 866 N N . PRO A 1 105 ? -6.966 -5.960 9.142 1.00 75.31 105 PRO A N 1
ATOM 867 C CA . PRO A 1 105 ? -6.096 -5.455 8.082 1.00 75.31 105 PRO A CA 1
ATOM 868 C C . PRO A 1 105 ? -4.599 -5.727 8.286 1.00 75.31 105 PRO A C 1
ATOM 870 O O . PRO A 1 105 ? -3.876 -5.956 7.324 1.00 75.31 105 PRO A O 1
ATOM 873 N N . ALA A 1 106 ? -4.133 -5.768 9.540 1.00 76.38 106 ALA A N 1
ATOM 874 C CA . ALA A 1 106 ? -2.752 -6.129 9.869 1.00 76.38 106 ALA A CA 1
ATOM 875 C C . ALA A 1 106 ? -2.407 -7.579 9.485 1.00 76.38 106 ALA A C 1
ATOM 877 O O . ALA A 1 106 ? -1.261 -7.873 9.159 1.00 76.38 106 ALA A O 1
ATOM 878 N N . VAL A 1 107 ? -3.396 -8.477 9.506 1.00 83.62 107 VAL A N 1
ATOM 879 C CA . VAL A 1 107 ? -3.242 -9.862 9.052 1.00 83.62 107 VAL A CA 1
ATOM 880 C C . VAL A 1 107 ? -3.167 -9.888 7.529 1.00 83.62 107 VAL A C 1
ATOM 882 O O . VAL A 1 107 ? -2.283 -10.538 6.984 1.00 83.62 107 VAL A O 1
ATOM 885 N N . ILE A 1 108 ? -4.032 -9.131 6.842 1.00 81.12 108 ILE A N 1
ATOM 886 C CA . ILE A 1 108 ? -4.019 -9.022 5.374 1.00 81.12 108 ILE A CA 1
ATOM 887 C C . ILE A 1 108 ? -2.689 -8.427 4.879 1.00 81.12 108 ILE A C 1
ATOM 889 O O . ILE A 1 108 ? -2.131 -8.916 3.903 1.00 81.12 108 ILE A O 1
ATOM 893 N N . GLU A 1 109 ? -2.144 -7.422 5.573 1.00 80.81 109 GLU A N 1
ATOM 894 C CA . GLU A 1 109 ? -0.838 -6.810 5.274 1.00 80.81 109 GLU A CA 1
ATOM 895 C C . GLU A 1 109 ? 0.322 -7.822 5.300 1.00 80.81 109 GLU A C 1
ATOM 897 O O . GLU A 1 109 ? 1.268 -7.693 4.527 1.00 80.81 109 GLU A O 1
ATOM 902 N N . GLN A 1 110 ? 0.254 -8.837 6.163 1.00 81.19 110 GLN A N 1
ATOM 903 C CA . GLN A 1 110 ? 1.285 -9.875 6.272 1.00 81.19 110 GLN A CA 1
ATOM 904 C C . GLN A 1 110 ? 1.135 -10.984 5.222 1.00 81.19 110 GLN A C 1
ATOM 906 O O . GLN A 1 110 ? 2.038 -11.807 5.060 1.00 81.19 110 GLN A O 1
ATOM 911 N N . MET A 1 111 ? 0.005 -11.037 4.509 1.00 82.31 111 MET A N 1
ATOM 912 C CA . MET A 1 111 ? -0.213 -12.020 3.455 1.00 82.31 111 MET A CA 1
ATOM 913 C C . MET A 1 111 ? 0.530 -11.622 2.184 1.00 82.31 111 MET A C 1
ATOM 915 O O . MET A 1 111 ? 0.602 -10.455 1.803 1.00 82.31 111 MET A O 1
ATOM 919 N N . THR A 1 112 ? 0.999 -12.624 1.443 1.00 77.44 112 THR A N 1
ATOM 920 C CA . THR A 1 112 ? 1.369 -12.382 0.049 1.00 77.44 112 THR A CA 1
ATOM 921 C C . THR A 1 112 ? 0.124 -11.977 -0.741 1.00 77.44 112 THR A C 1
ATOM 923 O O . THR A 1 112 ? -0.988 -12.435 -0.465 1.00 77.44 112 THR A O 1
ATOM 926 N N . THR A 1 113 ? 0.303 -11.162 -1.778 1.00 73.25 113 THR A N 1
ATOM 927 C CA . THR A 1 113 ? -0.783 -10.759 -2.685 1.00 73.25 113 THR A CA 1
ATOM 928 C C . THR A 1 113 ? -1.537 -11.955 -3.261 1.00 73.25 113 THR A C 1
ATOM 930 O O . THR A 1 113 ? -2.764 -11.938 -3.325 1.00 73.25 113 THR A O 1
ATOM 933 N N . GLY A 1 114 ? -0.821 -13.025 -3.620 1.00 78.62 114 GLY A N 1
ATOM 934 C CA . GLY A 1 114 ? -1.426 -14.272 -4.088 1.00 78.62 114 GLY A CA 1
ATOM 935 C C . GLY A 1 114 ? -2.269 -14.977 -3.022 1.00 78.62 114 GLY A C 1
ATOM 936 O O . GLY A 1 114 ? -3.357 -15.457 -3.333 1.00 78.62 114 GLY A O 1
ATOM 937 N N . ALA A 1 115 ? -1.808 -15.016 -1.767 1.00 84.56 115 ALA A N 1
ATOM 938 C CA . ALA A 1 115 ? -2.565 -15.610 -0.665 1.00 84.56 115 ALA A CA 1
ATOM 939 C C . ALA A 1 115 ? -3.837 -14.810 -0.358 1.00 84.56 115 ALA A C 1
ATOM 941 O O . ALA A 1 115 ? -4.918 -15.393 -0.304 1.00 84.56 115 ALA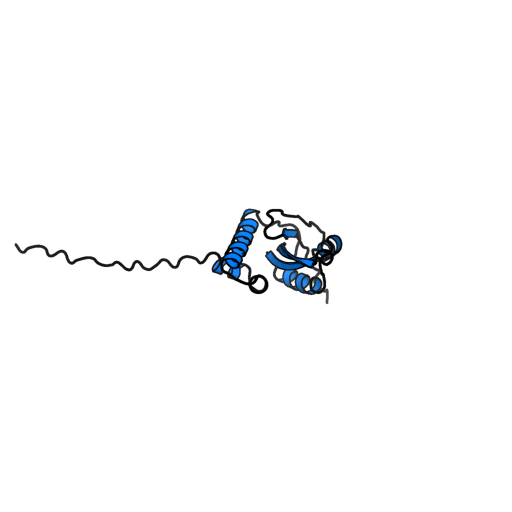 A O 1
ATOM 942 N N . ALA A 1 116 ? -3.727 -13.481 -0.255 1.00 83.69 116 ALA A N 1
ATOM 943 C CA . ALA A 1 116 ? -4.878 -12.605 -0.052 1.00 83.69 116 ALA A CA 1
ATOM 944 C C . ALA A 1 116 ? -5.905 -12.756 -1.189 1.00 83.69 116 ALA A C 1
ATOM 946 O O . ALA A 1 116 ? -7.101 -12.900 -0.943 1.00 83.69 116 ALA A O 1
ATOM 947 N N . TYR A 1 117 ? -5.441 -12.800 -2.442 1.00 84.62 117 TYR A N 1
ATOM 948 C CA . TYR A 1 117 ? -6.324 -12.967 -3.594 1.00 84.62 117 TYR A CA 1
ATOM 949 C C . TYR A 1 117 ? -7.022 -14.334 -3.617 1.00 84.62 117 TYR A C 1
ATOM 951 O O . TYR A 1 117 ? -8.218 -14.398 -3.887 1.00 84.62 117 TYR A O 1
ATOM 959 N N . ASN A 1 118 ? -6.309 -15.420 -3.305 1.00 87.88 118 ASN A N 1
ATOM 960 C CA . ASN A 1 118 ? -6.888 -16.766 -3.256 1.00 87.88 118 ASN A CA 1
ATOM 961 C C . ASN A 1 118 ? -7.884 -16.943 -2.102 1.00 87.88 118 ASN A C 1
ATOM 963 O O . ASN A 1 118 ? -8.851 -17.679 -2.265 1.00 87.88 118 ASN A O 1
ATOM 967 N N . LEU A 1 119 ? -7.660 -16.293 -0.956 1.00 88.50 119 LEU A N 1
ATOM 968 C CA . LEU A 1 119 ? -8.613 -16.304 0.157 1.00 88.50 119 LEU A CA 1
ATOM 969 C C . LEU A 1 119 ? -9.867 -15.494 -0.175 1.00 88.50 119 LEU A C 1
ATOM 971 O O . LEU A 1 119 ? -10.972 -15.966 0.060 1.00 88.50 119 LEU A O 1
ATOM 975 N N . ALA A 1 120 ? -9.707 -14.316 -0.784 1.00 88.31 120 ALA A N 1
ATOM 976 C CA . ALA A 1 120 ? -10.840 -13.498 -1.201 1.00 88.31 120 ALA A CA 1
ATOM 977 C C . ALA A 1 120 ? -11.642 -14.160 -2.331 1.00 88.31 120 ALA A C 1
ATOM 979 O O . ALA A 1 120 ? -12.869 -14.141 -2.349 1.00 88.31 120 ALA A O 1
ATOM 980 N N . TYR A 1 121 ? -10.969 -14.757 -3.309 1.00 88.31 121 TYR A N 1
ATOM 981 C CA . TYR A 1 121 ? -11.595 -15.391 -4.465 1.00 88.31 121 TYR A CA 1
ATOM 982 C C . TYR A 1 121 ? -11.133 -16.840 -4.561 1.00 88.31 121 TYR A C 1
ATOM 984 O O . TYR A 1 121 ? -10.352 -17.179 -5.458 1.00 88.31 121 TYR A O 1
ATOM 992 N N . PRO A 1 122 ? -11.609 -17.707 -3.647 1.00 82.62 122 PRO A N 1
ATOM 993 C CA . PRO A 1 122 ? -11.268 -19.111 -3.705 1.00 82.62 122 PRO A CA 1
ATOM 994 C C . PRO A 1 122 ? -11.754 -19.632 -5.046 1.00 82.62 122 PRO A C 1
ATOM 996 O O . PRO A 1 122 ? -12.910 -19.434 -5.432 1.00 82.62 122 PRO A O 1
ATOM 999 N N . ARG A 1 123 ? -10.854 -20.285 -5.785 1.00 76.69 123 ARG A N 1
ATOM 1000 C CA . ARG A 1 123 ? -11.279 -21.083 -6.931 1.00 76.69 123 ARG A CA 1
ATOM 1001 C C . ARG A 1 123 ? -12.251 -22.091 -6.354 1.00 76.69 123 ARG A C 1
ATOM 1003 O O . ARG A 1 123 ? -11.853 -22.885 -5.504 1.00 76.69 123 ARG A O 1
ATOM 1010 N N . SER A 1 124 ? -13.513 -22.012 -6.760 1.00 60.41 124 SER A N 1
ATOM 1011 C CA . SER A 1 124 ? -14.480 -23.050 -6.460 1.00 60.41 124 SER A CA 1
ATOM 1012 C C . SER A 1 124 ? -13.806 -24.365 -6.820 1.00 60.41 124 SER A C 1
ATOM 1014 O O . SER A 1 124 ? -13.448 -24.596 -7.978 1.00 60.41 124 SER A O 1
ATOM 1016 N N . THR A 1 125 ? -13.564 -25.210 -5.818 1.00 48.88 125 THR A N 1
ATOM 1017 C CA . THR A 1 125 ? -13.380 -26.623 -6.094 1.00 48.88 125 THR A CA 1
ATOM 1018 C C . THR A 1 125 ? -14.604 -26.987 -6.913 1.00 48.88 125 THR A C 1
ATOM 1020 O O . THR A 1 125 ? -15.736 -26.761 -6.481 1.00 48.88 125 THR A O 1
ATOM 1023 N N . LEU A 1 126 ? -14.389 -27.423 -8.156 1.00 45.53 126 LEU A N 1
ATOM 1024 C CA . LEU A 1 126 ? -15.399 -28.167 -8.884 1.00 45.53 126 LEU A CA 1
ATOM 1025 C C . LEU A 1 126 ? -15.872 -29.221 -7.889 1.00 45.53 126 LEU A C 1
ATOM 1027 O O . LEU A 1 126 ? -15.128 -30.157 -7.597 1.00 45.53 126 LEU A O 1
ATOM 1031 N N . LYS A 1 127 ? -17.047 -29.004 -7.284 1.00 43.50 127 LYS A N 1
ATOM 1032 C CA . LYS A 1 127 ? -17.746 -30.052 -6.561 1.00 43.50 127 LYS A CA 1
ATOM 1033 C C . LYS A 1 127 ? -17.790 -31.186 -7.569 1.00 43.50 127 LYS A C 1
ATOM 1035 O O . LYS A 1 127 ? -18.421 -31.039 -8.617 1.00 43.50 127 LYS A O 1
ATOM 1040 N N . GLN A 1 128 ? -17.042 -32.257 -7.300 1.00 43.19 128 GLN A N 1
ATOM 1041 C CA . GLN A 1 128 ? -17.302 -33.538 -7.930 1.00 43.19 128 GLN A CA 1
ATOM 1042 C C . GLN A 1 128 ? -18.811 -33.708 -7.866 1.00 43.19 128 GLN A C 1
ATOM 1044 O O . GLN A 1 128 ? -19.403 -33.544 -6.799 1.00 43.19 128 GLN A O 1
ATOM 1049 N N . ALA A 1 129 ? -19.423 -33.875 -9.031 1.00 40.88 129 ALA A N 1
ATOM 1050 C CA . ALA A 1 129 ? -20.849 -34.048 -9.158 1.00 40.88 129 ALA A CA 1
ATOM 1051 C C . ALA A 1 129 ? -21.252 -35.306 -8.376 1.00 40.88 129 ALA A C 1
ATOM 1053 O O . ALA A 1 129 ? -21.242 -36.417 -8.897 1.00 40.88 129 ALA A O 1
ATOM 1054 N N . GLU A 1 130 ? -21.582 -35.133 -7.100 1.00 48.56 130 GLU A N 1
ATOM 1055 C CA . GLU A 1 130 ? -22.389 -36.067 -6.336 1.00 48.56 130 GLU A CA 1
ATOM 1056 C C . GLU A 1 130 ? -23.799 -35.992 -6.912 1.00 48.56 130 GLU A C 1
ATOM 1058 O O . GLU A 1 130 ? -24.613 -35.173 -6.498 1.00 48.56 130 GLU A O 1
ATOM 1063 N N . THR A 1 131 ? -24.047 -36.768 -7.965 1.00 41.41 131 THR A N 1
ATOM 1064 C CA . THR A 1 131 ? -25.361 -37.327 -8.331 1.00 41.41 131 THR A CA 1
ATOM 1065 C C . THR A 1 131 ? -25.191 -38.272 -9.521 1.00 41.41 131 THR A C 1
ATOM 1067 O O . THR A 1 131 ? -25.749 -38.089 -10.597 1.00 41.41 131 THR A O 1
ATOM 1070 N N . ALA A 1 132 ? -24.424 -39.346 -9.324 1.00 43.50 132 ALA A N 1
ATOM 1071 C CA . ALA A 1 132 ? -24.641 -40.573 -10.084 1.00 43.50 132 ALA A CA 1
ATOM 1072 C C . ALA A 1 132 ? -25.750 -41.376 -9.386 1.00 43.50 132 ALA A C 1
ATOM 1074 O O . ALA A 1 132 ? -25.503 -42.409 -8.773 1.00 43.50 132 ALA A O 1
ATOM 1075 N N . THR A 1 133 ? -26.981 -40.869 -9.437 1.00 50.44 133 THR A N 1
ATOM 1076 C CA . THR A 1 133 ? -28.177 -41.682 -9.185 1.00 50.44 133 THR A CA 1
ATOM 1077 C C . THR A 1 133 ? -28.777 -42.018 -10.543 1.00 50.44 133 THR A C 1
ATOM 1079 O O . THR A 1 133 ? -29.808 -41.493 -10.944 1.00 50.44 133 THR A O 1
ATOM 1082 N N . SER A 1 134 ? -28.074 -42.848 -11.311 1.00 45.41 134 SER A N 1
ATOM 1083 C CA . SER A 1 134 ? -28.643 -43.497 -12.487 1.00 45.41 134 SER A CA 1
ATOM 1084 C C . SER A 1 134 ? -29.339 -44.775 -12.027 1.00 45.41 134 SER A C 1
ATOM 1086 O O . SER A 1 134 ? -28.698 -45.784 -11.738 1.00 45.41 134 SER A O 1
ATOM 1088 N N . GLU A 1 135 ? -30.665 -44.704 -11.931 1.00 52.19 135 GLU A N 1
ATOM 1089 C CA . GLU A 1 135 ? -31.557 -45.854 -11.782 1.00 52.19 135 GLU A CA 1
ATOM 1090 C C . GLU A 1 135 ? -31.219 -46.964 -12.799 1.00 52.19 135 GLU A C 1
ATOM 1092 O O . GLU A 1 135 ? -30.925 -46.670 -13.966 1.00 52.19 135 GLU A O 1
ATOM 1097 N N . PRO A 1 136 ? -31.311 -48.252 -12.427 1.00 47.06 136 PRO A N 1
ATOM 1098 C CA . PRO A 1 136 ? -31.173 -49.328 -13.391 1.00 47.06 136 PRO A CA 1
ATOM 1099 C C . PRO A 1 136 ? -32.463 -49.440 -14.216 1.00 47.06 136 PRO A C 1
ATOM 1101 O O . PRO A 1 136 ? -33.491 -49.917 -13.736 1.00 47.06 136 PRO A O 1
ATOM 1104 N N . LYS A 1 137 ? -32.412 -49.053 -15.497 1.00 46.62 137 LYS A N 1
ATOM 1105 C CA . LYS A 1 137 ? -33.453 -49.419 -16.470 1.00 46.62 137 LYS A CA 1
ATOM 1106 C C . LYS A 1 137 ? -33.433 -50.937 -16.691 1.00 46.62 137 LYS A C 1
ATOM 1108 O O . LYS A 1 137 ? -32.641 -51.436 -17.488 1.00 46.62 137 LYS A O 1
ATOM 1113 N N . ARG A 1 138 ? -34.327 -51.672 -16.020 1.00 50.78 138 ARG A N 1
ATOM 1114 C CA . ARG A 1 138 ? -34.738 -53.023 -16.442 1.00 50.78 138 ARG A CA 1
ATOM 1115 C C . ARG A 1 138 ? -35.469 -52.920 -17.786 1.00 50.78 138 ARG A C 1
ATOM 1117 O O . ARG A 1 138 ? -36.440 -52.175 -17.898 1.00 50.78 138 ARG A O 1
ATOM 1124 N N . LYS A 1 139 ? -35.017 -53.672 -18.792 1.00 57.31 139 LYS A N 1
ATOM 1125 C CA . LYS A 1 139 ? -35.833 -54.024 -19.965 1.00 57.31 139 LYS A CA 1
ATOM 1126 C C . LYS A 1 139 ? -36.635 -55.296 -19.641 1.00 57.31 139 LYS A C 1
ATOM 1128 O O . LYS A 1 139 ? -36.111 -56.123 -18.896 1.00 57.31 139 LYS A O 1
ATOM 1133 N N . PRO A 1 140 ? -37.867 -55.450 -20.152 1.00 52.53 140 PRO A N 1
ATOM 1134 C CA . PRO A 1 140 ? -38.618 -56.693 -20.023 1.00 52.53 140 PRO A CA 1
ATOM 1135 C C . PRO A 1 140 ? -38.086 -57.753 -21.001 1.00 52.53 140 PRO A C 1
ATOM 1137 O O . PRO A 1 140 ? -37.662 -57.412 -22.107 1.00 52.53 140 PRO A O 1
ATOM 1140 N N . ASP A 1 141 ? -38.106 -59.009 -20.552 1.00 48.97 141 ASP A N 1
ATOM 1141 C CA . ASP A 1 141 ? -37.779 -60.211 -21.325 1.00 48.97 141 ASP A CA 1
ATOM 1142 C C . ASP A 1 141 ? -38.680 -60.363 -22.564 1.00 48.97 141 ASP A C 1
ATOM 1144 O O . ASP A 1 141 ? -39.896 -60.153 -22.486 1.00 48.97 141 ASP A O 1
ATOM 1148 N N . VAL A 1 142 ? -38.066 -60.770 -23.680 1.00 47.00 142 VAL A N 1
ATOM 1149 C CA . VAL A 1 142 ? -38.699 -61.456 -24.819 1.00 47.00 142 VAL A CA 1
ATOM 1150 C C . VAL A 1 142 ? -37.890 -62.712 -25.090 1.00 47.00 142 VAL A C 1
ATOM 1152 O O . VAL A 1 142 ? -36.649 -62.572 -25.195 1.00 47.00 142 VAL A O 1
#

Secondary structure (DSSP, 8-state):
--PPP-PPEEEEEEES----EE-TT--HHHHHHHTTB--TTHHHHHHHHHHH-EEEEEEEEBTTT--EEEEEEEE-SSS--PPPHHHHHHHHHHHHHHHHTT--HHHHHHS-HHHHHHHHS----------------PPPP-